Protein AF-A0A0X8JS71-F1 (afdb_monomer_lite)

Foldseek 3Di:
DDPCVVQAAEDELVPLAPDFFQLVRCVVLVADPCLLVQLQVLCVVVPDGGDGPDTLVPDQSLSSLSSSLSSCLRRPDAQRAYEYECSCVSDDPVSVVSSVVSCCVSRVNYHYWYQDPVGIDD

Sequence (122 aa):
MEAFGETHCVIDQSNLFVSATLEDELLLLNAPEGALTRLQEICVRFGFQPEPKRPFSSYSGGEQAILCCTLLMLLVPDGVPVLLVHVLETLSERNRALLRQAFDEFLPASPLLVLRTEGPHA

pLDDT: mean 86.67, std 11.01, range [46.69, 95.81]

Radius of gyration: 13.7 Å; chains: 1; bounding box: 26×38×29 Å

Organism: NCBI:txid888061

Secondary structure (DSSP, 8-state):
---HHHHSEEEEGGGS-SSSBHHHHHHHTTPPTTHHHHHHHHHHTTT----TTSBGGGS-HHHHHHHHHHHHHHHSPTT--EEEESGGGGS-HHHHHHHHHHHHHH-TTS-EEEEETTEEE-

Structure (mmCIF, N/CA/C/O backbone):
data_AF-A0A0X8JS71-F1
#
_entry.id   AF-A0A0X8JS71-F1
#
loop_
_atom_site.group_PDB
_atom_site.id
_atom_site.type_symbol
_atom_site.label_atom_id
_atom_site.label_alt_id
_atom_site.label_comp_id
_atom_site.label_asym_id
_atom_site.label_entity_id
_atom_site.label_seq_id
_atom_site.pdbx_PDB_ins_code
_atom_site.Cartn_x
_atom_site.Cartn_y
_atom_site.Cartn_z
_atom_site.occupancy
_atom_site.B_iso_or_equiv
_atom_site.auth_seq_id
_atom_site.auth_comp_id
_atom_site.auth_asym_id
_atom_site.auth_atom_id
_atom_site.pdbx_PDB_model_num
ATOM 1 N N . MET A 1 1 ? 12.771 -24.472 -10.133 1.00 46.69 1 MET A N 1
ATOM 2 C CA . MET A 1 1 ? 12.846 -23.046 -9.768 1.00 46.69 1 MET A CA 1
ATOM 3 C C . MET A 1 1 ? 11.592 -22.431 -10.353 1.00 46.69 1 MET A C 1
ATOM 5 O O . MET A 1 1 ? 11.528 -22.289 -11.565 1.00 46.69 1 MET A O 1
ATOM 9 N N . GLU A 1 2 ? 10.539 -22.280 -9.553 1.00 49.38 2 GLU A N 1
ATOM 10 C CA . GLU A 1 2 ? 9.284 -21.700 -10.043 1.00 49.38 2 GLU A CA 1
ATOM 11 C C 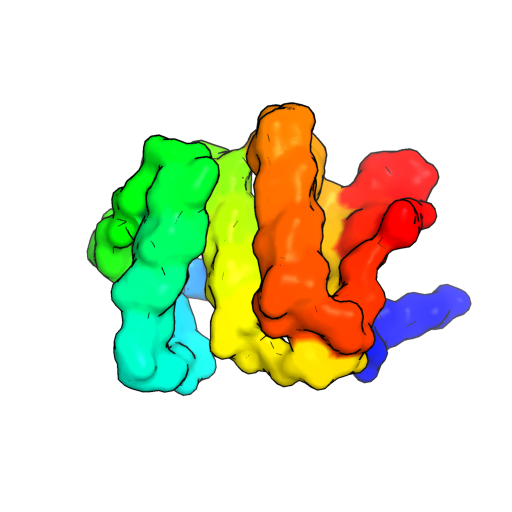. GLU A 1 2 ? 9.528 -20.230 -10.392 1.00 49.38 2 GLU A C 1
ATOM 13 O O . GLU A 1 2 ? 10.122 -19.487 -9.607 1.00 49.38 2 GLU A O 1
ATOM 18 N N . ALA A 1 3 ? 9.137 -19.825 -11.599 1.00 59.06 3 ALA A N 1
ATOM 19 C CA . ALA A 1 3 ? 9.230 -18.443 -12.039 1.00 59.06 3 ALA A CA 1
ATOM 20 C C . ALA A 1 3 ? 8.086 -17.645 -11.393 1.00 59.06 3 ALA A C 1
ATOM 22 O O . ALA A 1 3 ? 7.053 -17.396 -12.009 1.00 59.06 3 ALA A O 1
ATOM 23 N N . PHE A 1 4 ? 8.252 -17.265 -10.122 1.00 58.69 4 PHE A N 1
ATOM 24 C CA . PHE A 1 4 ? 7.244 -16.492 -9.383 1.00 58.69 4 PHE A CA 1
ATOM 25 C C . PHE A 1 4 ? 6.867 -15.184 -10.099 1.00 58.69 4 PHE A C 1
ATOM 27 O O . PHE A 1 4 ? 5.719 -14.768 -10.025 1.00 58.69 4 PHE A O 1
ATOM 34 N N . GLY A 1 5 ? 7.779 -14.590 -10.878 1.00 58.53 5 GLY A N 1
ATOM 35 C CA . GLY A 1 5 ? 7.501 -13.390 -11.676 1.00 58.53 5 GLY A CA 1
ATOM 36 C C . GLY A 1 5 ? 6.510 -13.577 -12.835 1.00 58.53 5 GLY A C 1
ATOM 37 O O . GLY A 1 5 ? 6.015 -12.584 -13.352 1.00 58.53 5 GLY A O 1
ATOM 38 N N . GLU A 1 6 ? 6.200 -14.812 -13.247 1.00 61.41 6 GLU A N 1
ATOM 39 C CA . GLU A 1 6 ? 5.224 -15.082 -14.320 1.00 61.41 6 GLU A CA 1
ATOM 40 C C . GLU A 1 6 ? 3.801 -15.305 -13.791 1.00 61.41 6 GLU A C 1
ATOM 42 O O . GLU A 1 6 ? 2.835 -15.248 -14.548 1.00 61.41 6 GLU A O 1
ATOM 47 N N . THR A 1 7 ? 3.663 -15.582 -12.493 1.00 72.75 7 THR A N 1
ATOM 48 C CA . THR A 1 7 ? 2.408 -16.065 -11.889 1.00 72.75 7 THR A CA 1
ATOM 49 C C . THR A 1 7 ? 1.975 -15.282 -10.655 1.00 72.75 7 THR A C 1
ATOM 51 O O . THR A 1 7 ? 0.826 -15.411 -10.243 1.00 72.75 7 THR A O 1
ATOM 54 N N . HIS A 1 8 ? 2.868 -14.480 -10.068 1.00 77.06 8 HIS A N 1
ATOM 55 C CA . HIS A 1 8 ? 2.613 -13.730 -8.844 1.00 77.06 8 HIS A CA 1
ATOM 56 C C . HIS A 1 8 ? 2.861 -12.241 -9.058 1.00 77.06 8 HIS A C 1
ATOM 58 O O . HIS A 1 8 ? 3.798 -11.835 -9.748 1.00 77.06 8 HIS A O 1
ATOM 64 N N . CYS A 1 9 ? 2.069 -11.419 -8.381 1.00 83.12 9 CYS A N 1
ATOM 65 C CA . CYS A 1 9 ? 2.433 -10.037 -8.146 1.00 83.12 9 CYS A CA 1
ATOM 66 C C . CYS A 1 9 ? 3.462 -9.989 -7.008 1.00 83.12 9 CYS A C 1
ATOM 68 O O . CYS A 1 9 ? 3.146 -10.316 -5.863 1.00 83.12 9 CYS A O 1
ATOM 70 N N . VAL A 1 10 ? 4.708 -9.642 -7.333 1.00 83.06 10 VAL A N 1
ATOM 71 C CA . VAL A 1 10 ? 5.824 -9.635 -6.379 1.00 83.06 10 VAL A CA 1
ATOM 72 C C . VAL A 1 10 ? 6.069 -8.215 -5.877 1.00 83.06 10 VAL A C 1
ATOM 74 O O . VAL A 1 10 ? 6.315 -7.318 -6.680 1.00 83.06 10 VAL A O 1
ATOM 77 N N . ILE A 1 11 ? 6.056 -8.024 -4.556 1.00 81.56 11 ILE A N 1
ATOM 78 C CA . ILE A 1 11 ? 6.455 -6.770 -3.905 1.00 81.56 11 ILE A CA 1
ATOM 79 C C . ILE A 1 11 ? 7.768 -6.993 -3.165 1.00 81.56 11 ILE A C 1
ATOM 81 O O . ILE A 1 11 ? 7.815 -7.786 -2.226 1.00 81.56 11 ILE A O 1
ATOM 85 N N . ASP A 1 12 ? 8.808 -6.256 -3.542 1.00 80.81 12 ASP A N 1
ATOM 86 C CA . ASP A 1 12 ? 10.095 -6.242 -2.847 1.00 80.81 12 ASP A CA 1
ATOM 87 C C . ASP A 1 12 ? 10.253 -4.935 -2.067 1.00 80.81 12 ASP A C 1
ATOM 89 O O . ASP A 1 12 ? 10.067 -3.845 -2.613 1.00 80.81 12 ASP A O 1
ATOM 93 N N . GLN A 1 13 ? 10.631 -5.039 -0.791 1.00 78.81 13 GLN A N 1
ATOM 94 C CA . GLN A 1 13 ? 10.908 -3.891 0.076 1.00 78.81 13 GLN A CA 1
ATOM 95 C C . GLN A 1 13 ? 11.913 -2.893 -0.535 1.00 78.81 13 GLN A C 1
ATOM 97 O O . GLN A 1 13 ? 11.867 -1.701 -0.232 1.00 78.81 13 GLN A O 1
ATOM 102 N N . SER A 1 14 ? 12.824 -3.360 -1.385 1.00 73.50 14 SER A N 1
ATOM 103 C CA . SER A 1 14 ? 13.871 -2.543 -2.002 1.00 73.50 14 SER A CA 1
ATOM 104 C C . SER A 1 14 ? 13.354 -1.648 -3.132 1.00 73.50 14 SER A C 1
ATOM 106 O O . SER A 1 14 ? 14.023 -0.680 -3.477 1.00 73.50 14 SER A O 1
ATOM 108 N N . ASN A 1 15 ? 12.183 -1.952 -3.706 1.00 73.06 15 ASN A N 1
ATOM 109 C CA . ASN A 1 15 ? 11.619 -1.259 -4.869 1.00 73.06 15 ASN A CA 1
ATOM 110 C C . ASN A 1 15 ? 10.099 -1.069 -4.718 1.00 73.06 15 ASN A C 1
ATOM 112 O O . ASN A 1 15 ? 9.317 -1.576 -5.519 1.00 73.06 15 ASN A O 1
ATOM 116 N N . LEU A 1 16 ? 9.676 -0.356 -3.671 1.00 79.75 16 LEU A N 1
ATOM 117 C CA . LEU A 1 16 ? 8.251 -0.181 -3.360 1.00 79.75 16 LEU A CA 1
ATOM 118 C C . LEU A 1 16 ? 7.517 0.795 -4.294 1.00 79.75 16 LEU A C 1
ATOM 120 O O . LEU A 1 16 ? 6.310 0.643 -4.473 1.00 79.75 16 LEU A O 1
ATOM 124 N N . PHE A 1 17 ? 8.220 1.782 -4.859 1.00 86.56 17 PHE A N 1
ATOM 125 C CA . PHE A 1 17 ? 7.642 2.835 -5.702 1.00 86.56 17 PHE A CA 1
ATOM 126 C C . PHE A 1 17 ? 8.588 3.213 -6.837 1.00 86.56 17 PHE A C 1
ATOM 128 O O . PHE A 1 17 ? 9.810 3.183 -6.667 1.00 86.56 17 PHE A O 1
ATOM 135 N N . VAL A 1 18 ? 8.021 3.622 -7.972 1.00 86.50 18 VAL A N 1
ATOM 136 C CA . VAL A 1 18 ? 8.790 4.186 -9.095 1.00 86.50 18 VAL A CA 1
ATOM 137 C C . VAL A 1 18 ? 8.902 5.708 -8.969 1.00 86.50 18 VAL A C 1
ATOM 139 O O . VAL A 1 18 ? 9.934 6.292 -9.308 1.00 86.50 18 VAL A O 1
ATOM 142 N N . SER A 1 19 ? 7.848 6.353 -8.472 1.00 91.00 19 SER A N 1
ATOM 143 C CA . SER A 1 19 ? 7.719 7.809 -8.384 1.00 91.00 19 SER A CA 1
ATOM 144 C C . SER A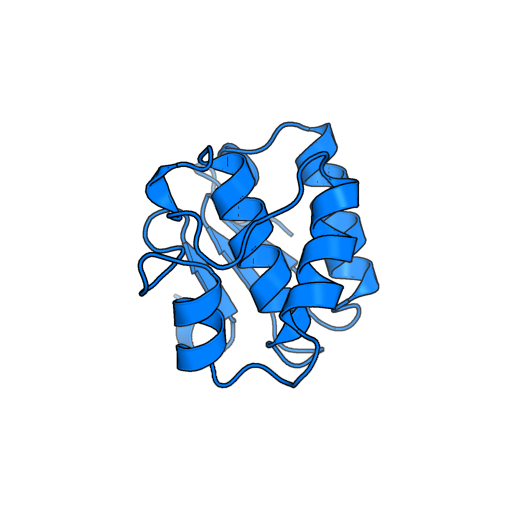 1 19 ? 8.136 8.358 -7.018 1.00 91.00 19 SER A C 1
ATOM 146 O O . SER A 1 19 ? 8.431 7.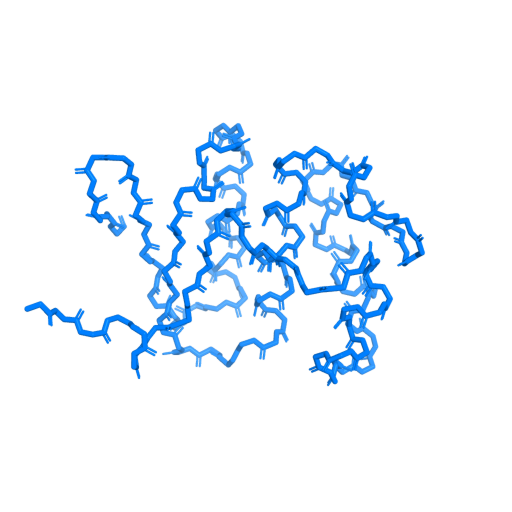624 -6.077 1.00 91.00 19 SER A O 1
ATOM 148 N N . ALA A 1 20 ? 8.163 9.689 -6.895 1.00 91.12 20 ALA A N 1
ATOM 149 C CA . ALA A 1 20 ? 8.558 10.369 -5.662 1.00 91.12 20 ALA A CA 1
ATOM 150 C C . ALA A 1 20 ? 7.397 10.584 -4.675 1.00 91.12 20 ALA A C 1
ATOM 152 O O . ALA A 1 20 ? 7.642 10.703 -3.471 1.00 91.12 20 ALA A O 1
ATOM 153 N N . THR A 1 21 ? 6.158 10.665 -5.168 1.00 94.88 21 THR A N 1
ATOM 154 C CA . THR A 1 21 ? 4.961 10.974 -4.372 1.00 94.88 21 THR A CA 1
ATOM 155 C C . THR A 1 21 ? 3.803 10.036 -4.699 1.00 94.88 21 THR A C 1
ATOM 157 O O . THR A 1 21 ? 3.787 9.389 -5.747 1.00 94.88 21 THR A O 1
ATOM 160 N N . LEU A 1 22 ? 2.816 9.983 -3.801 1.00 93.69 22 LEU A N 1
ATOM 161 C CA . LEU A 1 22 ? 1.624 9.157 -3.981 1.00 93.69 22 LEU A CA 1
ATOM 162 C C . LEU A 1 22 ? 0.754 9.628 -5.153 1.00 93.69 22 LEU A C 1
ATOM 164 O O . LEU A 1 22 ? 0.188 8.798 -5.856 1.00 93.69 22 LEU A O 1
ATOM 168 N N . GLU A 1 23 ? 0.654 10.940 -5.366 1.00 94.31 23 GLU A N 1
ATOM 169 C CA . GLU A 1 23 ? -0.062 11.528 -6.504 1.00 94.31 23 GLU A CA 1
ATOM 170 C C . GLU A 1 23 ? 0.540 11.069 -7.838 1.00 94.31 23 GLU A C 1
ATOM 172 O O . GLU A 1 23 ? -0.190 10.589 -8.706 1.00 94.31 23 GLU A O 1
ATOM 177 N N . ASP A 1 24 ? 1.868 11.144 -7.965 1.00 94.19 24 ASP A N 1
ATOM 178 C CA . ASP A 1 24 ? 2.577 10.728 -9.178 1.00 94.19 24 ASP A CA 1
ATOM 179 C C . ASP A 1 24 ? 2.451 9.219 -9.413 1.00 94.19 24 ASP A C 1
ATOM 181 O O . ASP A 1 24 ? 2.221 8.783 -10.539 1.00 94.19 24 ASP A O 1
ATOM 185 N N . GLU A 1 25 ? 2.555 8.418 -8.348 1.00 94.69 25 GLU A N 1
ATOM 186 C CA . GLU A 1 25 ? 2.457 6.960 -8.448 1.00 94.69 25 GLU A CA 1
ATOM 187 C C . GLU A 1 25 ? 1.056 6.514 -8.882 1.00 94.69 25 GLU A C 1
ATOM 189 O O . GLU A 1 25 ? 0.913 5.679 -9.772 1.00 94.69 25 GLU A O 1
ATOM 194 N N . LEU A 1 26 ? 0.005 7.104 -8.303 1.00 93.69 26 LEU A N 1
ATOM 195 C CA . LEU A 1 26 ? -1.377 6.828 -8.701 1.00 93.69 26 LEU A CA 1
ATOM 196 C C . LEU A 1 26 ? -1.628 7.202 -10.168 1.00 93.69 26 LEU A C 1
ATOM 198 O O . LEU A 1 26 ? -2.314 6.465 -10.878 1.00 93.69 26 LEU A O 1
ATOM 202 N N . LEU A 1 27 ? -1.057 8.319 -10.630 1.00 93.25 27 LEU A N 1
ATOM 203 C CA . LEU A 1 27 ? -1.142 8.736 -12.027 1.00 93.25 27 LEU A CA 1
ATOM 204 C C . LEU A 1 27 ? -0.406 7.756 -12.951 1.00 93.25 27 LEU A C 1
ATOM 206 O O . LEU A 1 27 ? -0.958 7.351 -13.973 1.00 93.25 27 LEU A O 1
ATOM 210 N N . LEU A 1 28 ? 0.813 7.351 -12.583 1.00 92.69 28 LEU A N 1
ATOM 211 C CA . LEU A 1 28 ? 1.630 6.402 -13.342 1.00 92.69 28 LEU A CA 1
ATOM 212 C C . LEU A 1 28 ? 0.933 5.045 -13.495 1.00 92.69 28 LEU A C 1
ATOM 214 O O . LEU A 1 28 ? 0.960 4.450 -14.571 1.00 92.69 28 LEU A O 1
ATOM 218 N N . LEU A 1 29 ? 0.287 4.576 -12.427 1.00 90.62 29 LEU A N 1
ATOM 219 C CA . LEU A 1 29 ? -0.441 3.309 -12.397 1.00 90.62 29 LEU A CA 1
ATOM 220 C C . LEU A 1 29 ? -1.836 3.394 -13.035 1.00 90.62 29 LEU A C 1
ATOM 222 O O . LEU A 1 29 ? -2.552 2.393 -13.055 1.00 90.62 29 LEU A O 1
ATOM 226 N N . ASN A 1 30 ? -2.225 4.562 -13.562 1.00 91.12 30 ASN A N 1
ATOM 227 C CA . ASN A 1 30 ? -3.554 4.821 -14.115 1.00 91.12 30 ASN A CA 1
ATOM 228 C C . ASN A 1 30 ? -4.671 4.396 -13.139 1.00 91.12 30 ASN A C 1
ATOM 230 O O . ASN A 1 30 ? -5.626 3.708 -13.511 1.00 91.12 30 ASN A O 1
ATOM 234 N N . ALA A 1 31 ? -4.502 4.761 -11.865 1.00 92.50 31 ALA A N 1
ATOM 235 C CA . ALA A 1 31 ? -5.414 4.382 -10.799 1.00 92.50 31 ALA A CA 1
ATOM 236 C C . ALA A 1 31 ? -6.827 4.953 -11.034 1.00 92.50 31 ALA A C 1
ATOM 238 O O . ALA A 1 31 ? -6.971 6.061 -11.563 1.00 92.50 31 ALA A O 1
ATOM 239 N N . PRO A 1 32 ? -7.885 4.230 -10.626 1.00 91.06 32 PRO A N 1
ATOM 240 C CA . PRO A 1 32 ? -9.254 4.693 -10.805 1.00 91.06 32 PRO A CA 1
ATOM 241 C C . PRO A 1 32 ? -9.541 5.958 -9.987 1.00 91.06 32 PRO A C 1
ATOM 243 O O . PRO A 1 32 ? -8.920 6.226 -8.954 1.00 91.06 32 PRO A O 1
ATOM 246 N N . GLU A 1 33 ? -10.541 6.724 -10.423 1.00 91.50 33 GLU A N 1
ATOM 247 C CA . GLU A 1 33 ? -11.019 7.887 -9.677 1.00 91.50 33 GLU A CA 1
ATOM 248 C C . GLU A 1 33 ? -11.442 7.479 -8.252 1.00 91.50 33 GLU A C 1
ATOM 250 O O . GLU A 1 33 ? -12.085 6.451 -8.040 1.00 91.50 33 GLU A O 1
ATOM 255 N N . GLY A 1 34 ? -11.035 8.265 -7.251 1.00 91.81 34 GLY A N 1
ATOM 256 C CA . GLY A 1 34 ? -11.280 7.962 -5.836 1.00 91.81 34 GLY A CA 1
ATOM 257 C C . GLY A 1 34 ? -10.288 6.984 -5.188 1.00 91.81 34 GLY A C 1
ATOM 258 O O . GLY A 1 34 ? -10.371 6.772 -3.976 1.00 91.81 34 GLY A O 1
ATOM 259 N N . ALA A 1 35 ? -9.312 6.440 -5.930 1.00 93.00 35 ALA A N 1
ATOM 260 C CA . ALA A 1 35 ? -8.286 5.550 -5.371 1.00 93.00 35 ALA A CA 1
ATOM 261 C C . ALA A 1 35 ? -7.517 6.190 -4.205 1.00 93.00 35 ALA A C 1
ATOM 263 O O . ALA A 1 35 ? -7.302 5.535 -3.189 1.00 93.00 35 ALA A O 1
ATOM 264 N N . LEU A 1 36 ? -7.167 7.480 -4.308 1.00 94.12 36 LEU A N 1
ATOM 265 C CA . LEU A 1 36 ? -6.494 8.211 -3.230 1.00 94.12 36 LEU A CA 1
ATOM 266 C C . LEU A 1 36 ? -7.323 8.220 -1.939 1.00 94.12 36 LEU A C 1
ATOM 268 O O . LEU A 1 36 ? -6.796 7.919 -0.872 1.00 94.12 36 LEU A O 1
ATOM 272 N N . THR A 1 37 ? -8.614 8.543 -2.034 1.00 94.56 37 THR A N 1
ATOM 273 C CA . THR A 1 37 ? -9.514 8.594 -0.874 1.00 94.56 37 THR A CA 1
ATOM 274 C C . THR A 1 37 ? -9.626 7.224 -0.220 1.00 94.56 37 THR A C 1
ATOM 276 O O . THR A 1 37 ? -9.444 7.103 0.988 1.00 94.56 37 THR A O 1
ATOM 279 N N . ARG A 1 38 ? -9.828 6.172 -1.020 1.00 93.62 38 ARG A N 1
ATOM 280 C CA . ARG A 1 38 ? -9.942 4.803 -0.508 1.00 93.62 38 ARG A CA 1
ATOM 281 C C . ARG A 1 38 ? -8.640 4.309 0.122 1.00 93.62 38 ARG A C 1
ATOM 283 O O . ARG A 1 38 ? -8.655 3.661 1.165 1.00 93.62 38 ARG A O 1
ATOM 290 N N . LEU A 1 39 ? -7.503 4.658 -0.474 1.00 95.19 39 LEU A N 1
ATOM 291 C CA . LEU A 1 39 ? -6.186 4.376 0.085 1.00 95.19 39 LEU A CA 1
ATOM 292 C C . LEU A 1 39 ? -6.005 5.074 1.436 1.00 95.19 39 LEU A C 1
ATOM 294 O O . LEU A 1 39 ? -5.581 4.439 2.399 1.00 95.19 39 LEU A O 1
ATOM 298 N N . GLN A 1 40 ? -6.371 6.353 1.537 1.00 95.31 40 GLN A N 1
ATOM 299 C CA . GLN A 1 40 ? -6.315 7.098 2.794 1.00 95.31 40 GLN A CA 1
ATOM 300 C C . GLN A 1 40 ? -7.201 6.464 3.876 1.00 95.31 40 GLN A C 1
ATOM 302 O O . GLN A 1 40 ? -6.742 6.307 5.006 1.00 95.31 40 GLN A O 1
ATOM 307 N N . GLU A 1 41 ? -8.424 6.046 3.539 1.00 94.50 41 GLU A N 1
ATOM 308 C CA . GLU A 1 41 ? -9.335 5.344 4.457 1.00 94.50 41 GLU A CA 1
ATOM 309 C C . GLU A 1 41 ? -8.719 4.050 5.009 1.00 94.50 41 GLU A C 1
ATOM 311 O O . GLU A 1 41 ? -8.808 3.774 6.209 1.00 94.50 41 GLU A O 1
ATOM 316 N N . ILE A 1 42 ? -8.041 3.274 4.157 1.00 94.62 42 ILE A N 1
ATOM 317 C CA . ILE A 1 42 ? -7.349 2.052 4.577 1.00 94.62 42 ILE A CA 1
ATOM 318 C C . ILE A 1 42 ? -6.148 2.395 5.467 1.00 94.62 42 ILE A C 1
ATOM 320 O O . ILE A 1 42 ? -6.013 1.823 6.550 1.00 94.62 42 ILE A O 1
ATOM 324 N N . CYS A 1 43 ? -5.298 3.345 5.064 1.00 95.50 43 CYS A N 1
ATOM 325 C CA . CYS A 1 43 ? -4.091 3.711 5.811 1.00 95.50 43 CYS A CA 1
ATOM 326 C C . CYS A 1 43 ? -4.390 4.247 7.221 1.00 95.50 43 CYS A C 1
ATOM 328 O O . CYS A 1 43 ? -3.626 3.972 8.150 1.00 95.50 43 CYS A O 1
ATOM 330 N N . VAL A 1 44 ? -5.538 4.902 7.432 1.00 95.81 44 VAL A N 1
ATOM 331 C CA . VAL A 1 44 ? -5.967 5.361 8.767 1.00 95.81 44 VAL A CA 1
ATOM 332 C C . VAL A 1 44 ? -6.079 4.201 9.767 1.00 95.81 44 VAL A C 1
ATOM 334 O O . VAL A 1 44 ? -5.749 4.380 10.942 1.00 95.81 44 VAL A O 1
ATOM 337 N N . ARG A 1 45 ? -6.430 2.980 9.326 1.00 94.56 45 ARG A N 1
ATOM 338 C CA . ARG A 1 45 ? -6.457 1.771 10.186 1.00 94.56 45 ARG A CA 1
ATOM 339 C C . ARG A 1 45 ? -5.081 1.441 10.777 1.00 94.56 45 ARG A C 1
ATOM 341 O O . ARG A 1 45 ? -4.990 0.861 11.861 1.00 94.56 45 ARG A O 1
ATOM 348 N N . PHE A 1 46 ? -4.018 1.842 10.084 1.00 94.88 46 PHE A N 1
ATOM 349 C CA . PHE A 1 46 ? -2.624 1.661 10.485 1.00 94.88 46 PHE A CA 1
ATOM 350 C C . PHE A 1 46 ? -2.062 2.857 11.266 1.00 94.88 46 PHE A C 1
ATOM 352 O O . PHE A 1 46 ? -0.913 2.815 11.704 1.00 94.88 46 PHE A O 1
ATOM 359 N N . GLY A 1 47 ? -2.875 3.893 11.497 1.00 94.81 47 GLY A N 1
ATOM 360 C CA . GLY A 1 47 ? -2.532 5.028 12.350 1.00 94.81 47 GLY A CA 1
ATOM 361 C C . GLY A 1 47 ? -1.849 6.194 11.639 1.00 94.81 47 GLY A C 1
ATOM 362 O O . GLY A 1 47 ? -1.289 7.047 12.322 1.00 94.81 47 GLY A O 1
ATOM 363 N N . PHE A 1 48 ? -1.895 6.259 10.306 1.00 94.94 48 PHE A N 1
ATOM 364 C CA . PHE A 1 48 ? -1.389 7.406 9.549 1.00 94.94 48 PHE A CA 1
ATOM 365 C C . PHE A 1 48 ? -2.312 7.754 8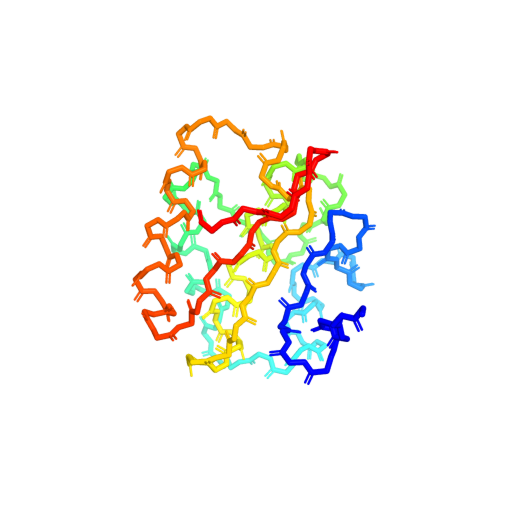.380 1.00 94.94 48 PHE A C 1
ATOM 367 O O . PHE A 1 48 ? -3.068 6.919 7.891 1.00 94.94 48 PHE A O 1
ATOM 374 N N . GLN A 1 49 ? -2.244 9.003 7.925 1.00 95.06 49 GLN A N 1
ATOM 375 C CA . GLN A 1 49 ? -2.999 9.480 6.774 1.00 95.06 49 GLN A CA 1
ATOM 376 C C . GLN A 1 49 ? -2.011 9.979 5.719 1.00 95.06 49 GLN A C 1
ATOM 378 O O . GLN A 1 49 ? -1.302 10.955 5.973 1.00 95.06 49 GLN A O 1
ATOM 383 N N . PRO A 1 50 ? -1.909 9.312 4.560 1.00 94.19 50 PRO A N 1
ATOM 384 C CA . PRO A 1 50 ? -0.981 9.735 3.533 1.00 94.19 50 PRO A CA 1
ATOM 385 C C . PRO A 1 50 ? -1.472 10.990 2.828 1.00 94.19 50 PRO A C 1
ATOM 387 O O . PRO A 1 50 ? -2.662 11.167 2.567 1.00 94.19 50 PRO A O 1
ATOM 390 N N . GLU A 1 51 ? -0.526 11.851 2.488 1.00 94.56 51 GLU A N 1
ATOM 391 C CA . GLU A 1 51 ? -0.771 13.082 1.750 1.00 94.56 51 GLU A CA 1
ATOM 392 C C . GLU A 1 51 ? -0.296 12.913 0.300 1.00 94.56 51 GLU A C 1
ATOM 394 O O . GLU A 1 51 ? 0.794 12.374 0.085 1.00 94.56 51 GLU A O 1
ATOM 399 N N . PRO A 1 52 ? -1.061 13.394 -0.697 1.00 92.75 52 PRO A N 1
ATOM 400 C CA . PRO A 1 52 ? -0.793 13.131 -2.114 1.00 92.75 52 PRO A CA 1
ATOM 401 C C . PRO A 1 52 ? 0.605 13.578 -2.552 1.00 92.75 52 PRO A C 1
ATOM 403 O O . PRO A 1 52 ? 1.315 12.837 -3.222 1.00 92.75 52 PRO A O 1
ATOM 406 N N . LYS A 1 53 ? 1.026 14.767 -2.112 1.00 95.75 53 LYS A N 1
ATOM 407 C CA . LYS A 1 53 ? 2.290 15.404 -2.516 1.00 95.75 53 LYS A CA 1
ATOM 408 C C . LYS A 1 53 ? 3.440 15.160 -1.544 1.00 95.75 53 LYS A C 1
ATOM 410 O O . LYS A 1 53 ? 4.534 15.687 -1.739 1.00 95.75 53 LYS A O 1
ATOM 415 N N . ARG A 1 54 ? 3.203 14.407 -0.465 1.00 95.12 54 ARG A N 1
ATOM 416 C CA . ARG A 1 54 ? 4.248 14.112 0.514 1.00 95.12 54 ARG A CA 1
ATOM 417 C C . ARG A 1 54 ? 5.230 13.105 -0.100 1.00 95.12 54 ARG A C 1
ATOM 419 O O . ARG A 1 54 ? 4.786 12.053 -0.561 1.00 95.12 54 ARG A O 1
ATOM 426 N N . PRO A 1 55 ? 6.547 13.384 -0.091 1.00 94.62 55 PRO A N 1
ATOM 427 C CA . PRO A 1 55 ? 7.535 12.469 -0.651 1.00 94.62 55 PRO A CA 1
ATOM 428 C C . PRO A 1 55 ? 7.537 11.114 0.062 1.00 94.62 55 PRO A C 1
ATOM 430 O O . PRO A 1 55 ? 7.538 11.082 1.298 1.00 94.62 55 PRO A O 1
ATOM 433 N N . PHE A 1 56 ? 7.623 10.008 -0.683 1.00 93.25 56 PHE A N 1
ATOM 434 C CA . PHE A 1 56 ? 7.689 8.657 -0.105 1.00 93.25 56 PHE A CA 1
ATOM 435 C C . PHE A 1 56 ? 8.866 8.484 0.860 1.00 93.25 56 PHE A C 1
ATOM 437 O O . PHE A 1 56 ? 8.723 7.872 1.915 1.00 93.25 56 PHE A O 1
ATOM 444 N N . SER A 1 57 ? 9.999 9.124 0.562 1.00 91.25 57 SER A N 1
ATOM 445 C CA . SER A 1 57 ? 11.198 9.128 1.409 1.00 91.25 57 SER A CA 1
ATOM 446 C C . SER A 1 57 ? 10.994 9.747 2.798 1.00 91.25 57 SER A C 1
ATOM 448 O O . SER A 1 57 ? 11.821 9.539 3.682 1.00 91.25 57 SER A O 1
ATOM 450 N N . SER A 1 58 ? 9.909 10.501 3.009 1.00 93.75 58 SER A N 1
ATOM 451 C CA . SER A 1 58 ? 9.558 11.085 4.310 1.00 93.75 58 SER A CA 1
ATOM 452 C C . SER A 1 58 ? 8.683 10.179 5.184 1.00 93.75 58 SER A C 1
ATOM 454 O O . SER A 1 58 ? 8.382 10.537 6.324 1.00 93.75 58 SER A O 1
ATOM 456 N N . TYR A 1 59 ? 8.232 9.041 4.655 1.00 93.31 59 TYR A N 1
ATOM 457 C CA . TYR A 1 59 ? 7.543 8.004 5.416 1.00 93.31 59 TYR A CA 1
ATOM 458 C C . TYR A 1 59 ? 8.563 6.990 5.943 1.00 93.31 59 TYR A C 1
ATOM 460 O O . TYR A 1 59 ? 9.583 6.721 5.305 1.00 93.31 59 TYR A O 1
ATOM 468 N N . SER A 1 60 ? 8.282 6.396 7.098 1.00 91.50 60 SER A N 1
ATOM 469 C CA . SER A 1 60 ? 9.046 5.261 7.617 1.00 91.50 60 SER A CA 1
ATOM 470 C C . SER A 1 60 ? 8.964 4.055 6.674 1.00 91.50 60 SER A C 1
ATOM 472 O O . SER A 1 60 ? 8.011 3.917 5.908 1.00 91.50 60 SER A O 1
ATOM 474 N N . GLY A 1 61 ? 9.927 3.132 6.759 1.00 90.06 61 GLY A N 1
ATOM 475 C CA . GLY A 1 61 ? 9.910 1.914 5.934 1.00 90.06 61 GLY A CA 1
ATOM 476 C C . GLY A 1 61 ? 8.620 1.097 6.092 1.00 90.06 61 GLY A C 1
ATOM 477 O O . GLY A 1 61 ? 8.099 0.577 5.111 1.00 90.06 61 GLY A O 1
ATOM 478 N N . GLY A 1 62 ? 8.050 1.059 7.302 1.00 91.94 62 GLY A N 1
ATOM 479 C CA . GLY A 1 62 ? 6.771 0.395 7.549 1.00 91.94 62 GLY A CA 1
ATOM 480 C C . GLY A 1 62 ? 5.570 1.119 6.930 1.00 91.94 62 GLY A C 1
ATOM 481 O O . GLY A 1 62 ? 4.694 0.472 6.364 1.00 91.94 62 GLY A O 1
ATOM 482 N N . GLU A 1 63 ? 5.526 2.452 6.983 1.00 94.25 63 GLU A N 1
ATOM 483 C CA . GLU A 1 63 ? 4.487 3.237 6.295 1.00 94.25 63 GLU A CA 1
ATOM 484 C C . GLU A 1 63 ? 4.583 3.073 4.773 1.00 94.25 63 GLU A C 1
ATOM 486 O O . GLU A 1 63 ? 3.561 2.891 4.117 1.00 94.25 63 GLU A O 1
ATOM 491 N N . GLN A 1 64 ? 5.799 3.063 4.217 1.00 93.56 64 GLN A N 1
ATOM 492 C CA . GLN A 1 64 ? 6.034 2.792 2.796 1.00 93.56 64 GLN A CA 1
ATOM 493 C C . GLN A 1 64 ? 5.544 1.391 2.401 1.00 93.56 64 GLN A C 1
ATOM 495 O O . GLN A 1 64 ? 4.834 1.242 1.409 1.00 93.56 64 GLN A O 1
ATOM 500 N N . ALA A 1 65 ? 5.854 0.370 3.205 1.00 92.62 65 ALA A N 1
ATOM 501 C CA . ALA A 1 65 ? 5.372 -0.993 2.996 1.00 92.62 65 ALA A CA 1
ATOM 502 C C . ALA A 1 65 ? 3.835 -1.074 3.002 1.00 92.62 65 ALA A C 1
ATOM 504 O O . ALA A 1 65 ? 3.244 -1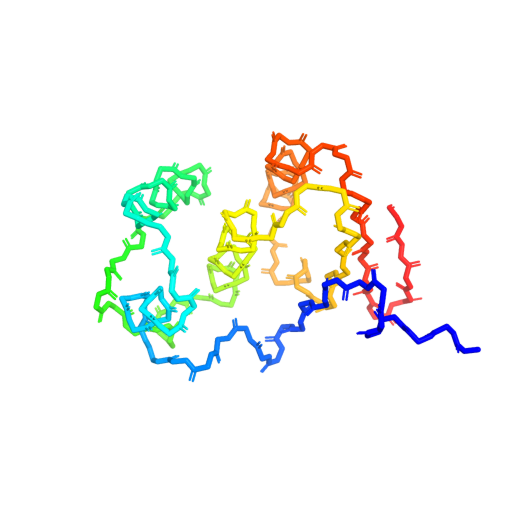.701 2.122 1.00 92.62 65 ALA A O 1
ATOM 505 N N . ILE A 1 66 ? 3.179 -0.407 3.958 1.00 94.94 66 ILE A N 1
ATOM 506 C CA . ILE A 1 66 ? 1.712 -0.358 4.048 1.00 94.94 66 ILE A CA 1
ATOM 507 C C . ILE A 1 66 ? 1.114 0.371 2.843 1.00 94.94 66 ILE A C 1
ATOM 509 O O . ILE A 1 66 ? 0.135 -0.110 2.273 1.00 94.94 66 ILE A O 1
ATOM 513 N N . LEU A 1 67 ? 1.700 1.497 2.431 1.00 94.56 67 LEU A N 1
ATOM 514 C CA . LEU A 1 67 ? 1.266 2.250 1.254 1.00 94.56 67 LEU A CA 1
ATOM 515 C C . LEU A 1 67 ? 1.323 1.402 -0.015 1.00 94.56 67 LEU A C 1
ATOM 517 O O . LEU A 1 67 ? 0.331 1.316 -0.735 1.00 94.56 67 LEU A O 1
ATOM 521 N N . CYS A 1 68 ? 2.451 0.734 -0.250 1.00 93.00 68 CYS A N 1
ATOM 522 C CA . CYS A 1 68 ? 2.640 -0.135 -1.406 1.00 93.00 68 CYS A CA 1
ATOM 523 C C . CYS A 1 68 ? 1.631 -1.296 -1.408 1.00 93.00 68 CYS A C 1
ATOM 525 O O . CYS A 1 68 ? 0.947 -1.528 -2.403 1.00 93.00 68 CYS A O 1
ATOM 527 N N . CYS A 1 69 ? 1.444 -1.970 -0.267 1.00 92.88 69 CYS A N 1
ATOM 528 C CA . CYS A 1 69 ? 0.456 -3.046 -0.163 1.00 92.88 69 CYS A CA 1
ATOM 529 C C . CYS A 1 69 ? -0.981 -2.543 -0.367 1.00 92.88 69 CYS A C 1
ATOM 531 O O . CYS A 1 69 ? -1.784 -3.230 -0.988 1.00 92.88 69 CYS A O 1
ATOM 533 N N . THR A 1 70 ? -1.307 -1.346 0.126 1.00 93.62 70 THR A N 1
ATOM 534 C CA . THR A 1 70 ? -2.643 -0.755 -0.043 1.00 93.62 70 THR A CA 1
ATOM 535 C C . THR A 1 70 ? -2.904 -0.395 -1.505 1.00 93.62 70 THR A C 1
ATOM 537 O O . THR A 1 70 ? -3.982 -0.681 -2.014 1.00 93.62 70 THR A O 1
ATOM 540 N N . LEU A 1 71 ? -1.919 0.179 -2.206 1.00 92.62 71 LEU A N 1
ATOM 541 C CA . LEU A 1 71 ? -2.006 0.406 -3.653 1.00 92.62 71 LEU A CA 1
ATOM 542 C C . LEU A 1 71 ? -2.251 -0.903 -4.397 1.00 92.62 71 LEU A C 1
ATOM 544 O O . LEU A 1 71 ? -3.140 -0.973 -5.239 1.00 92.62 71 LEU A O 1
ATOM 548 N N . LEU A 1 72 ? -1.510 -1.952 -4.044 1.00 90.19 72 LEU A N 1
ATOM 549 C CA . LEU A 1 72 ? -1.667 -3.258 -4.660 1.00 90.19 72 LEU A CA 1
ATOM 550 C C . LEU A 1 72 ? -3.079 -3.823 -4.462 1.00 90.19 72 LEU A C 1
ATOM 552 O O . LEU A 1 72 ? -3.699 -4.228 -5.437 1.00 90.19 72 LEU A O 1
ATOM 556 N N . MET A 1 73 ? -3.621 -3.784 -3.244 1.00 91.00 73 MET A N 1
ATOM 557 C CA . MET A 1 73 ? -4.996 -4.228 -2.963 1.00 91.00 73 MET A CA 1
ATOM 558 C C . MET A 1 73 ? -6.054 -3.482 -3.785 1.00 91.00 73 MET A C 1
ATOM 560 O O . MET A 1 73 ? -7.117 -4.028 -4.058 1.00 91.00 73 MET A O 1
ATOM 564 N N . LEU A 1 74 ? -5.788 -2.226 -4.151 1.00 90.38 74 LEU A N 1
ATOM 565 C CA . LEU A 1 74 ? -6.716 -1.407 -4.929 1.00 90.38 74 LEU A CA 1
ATOM 566 C C . LEU A 1 74 ? -6.591 -1.612 -6.441 1.00 90.38 74 LEU A C 1
ATOM 568 O O . LEU A 1 74 ? -7.540 -1.315 -7.165 1.00 90.38 74 LEU A O 1
ATOM 572 N N . LEU A 1 75 ? -5.427 -2.056 -6.919 1.00 89.19 75 LEU A N 1
ATOM 573 C CA . LEU A 1 75 ? -5.083 -2.052 -8.342 1.00 89.19 75 LEU A CA 1
ATOM 574 C C . LEU A 1 75 ? -4.919 -3.453 -8.934 1.00 89.19 75 LEU A C 1
ATOM 576 O O . LEU A 1 75 ? -5.120 -3.634 -10.135 1.00 89.19 75 LEU A O 1
ATOM 580 N N . VAL A 1 76 ? -4.555 -4.444 -8.120 1.00 86.69 76 VAL A N 1
ATOM 581 C CA . VAL A 1 76 ? -4.400 -5.827 -8.569 1.00 86.69 76 VAL A CA 1
ATOM 582 C C . VAL A 1 76 ? -5.761 -6.528 -8.566 1.00 86.69 76 VAL A C 1
ATOM 584 O O . VAL A 1 76 ? -6.492 -6.433 -7.582 1.00 86.69 76 VAL A O 1
ATOM 587 N N . PRO A 1 77 ? -6.122 -7.244 -9.648 1.00 86.56 77 PRO A N 1
ATOM 588 C CA . PRO A 1 77 ? -7.335 -8.050 -9.673 1.00 86.56 77 PRO A CA 1
ATOM 589 C C . PRO A 1 77 ? -7.314 -9.153 -8.610 1.00 86.56 77 PRO A C 1
ATOM 591 O O . PRO A 1 77 ? -6.309 -9.850 -8.447 1.00 86.56 77 PRO A O 1
ATOM 594 N N . ASP A 1 78 ? -8.449 -9.359 -7.944 1.00 88.44 78 ASP A N 1
ATOM 595 C CA . ASP A 1 78 ? -8.624 -10.484 -7.024 1.00 88.44 78 ASP A CA 1
ATOM 596 C C . ASP A 1 78 ? -8.430 -11.828 -7.750 1.00 88.44 78 ASP A C 1
ATOM 598 O O . ASP A 1 78 ? -8.797 -11.989 -8.919 1.00 88.44 78 ASP A O 1
ATOM 602 N N . GLY A 1 79 ? -7.812 -12.788 -7.064 1.00 86.50 79 GLY A N 1
ATOM 603 C CA . GLY A 1 79 ? -7.404 -14.079 -7.621 1.00 86.50 79 GLY A CA 1
ATOM 604 C C . GLY A 1 79 ? -5.980 -14.115 -8.185 1.00 86.50 79 GLY A C 1
ATOM 605 O O . GLY A 1 79 ? -5.486 -15.199 -8.493 1.00 86.50 79 GLY A O 1
ATOM 606 N N . VAL A 1 80 ? -5.288 -12.974 -8.291 1.00 87.75 80 VAL A N 1
ATOM 607 C CA . VAL A 1 80 ? -3.851 -12.942 -8.614 1.00 87.75 80 VAL A CA 1
ATOM 608 C C . VAL A 1 80 ? -3.038 -13.249 -7.350 1.00 87.75 80 VAL A C 1
ATOM 610 O O . VAL A 1 80 ? -3.153 -12.497 -6.382 1.00 87.75 80 VAL A O 1
ATOM 613 N N . PRO A 1 81 ? -2.204 -14.305 -7.322 1.00 87.94 81 PRO A N 1
ATOM 614 C CA . PRO A 1 81 ? -1.324 -14.586 -6.189 1.00 87.94 81 PRO A CA 1
ATOM 615 C C . PRO A 1 81 ? -0.365 -13.429 -5.898 1.00 87.94 81 PRO A C 1
ATOM 617 O O . PRO A 1 81 ? 0.223 -12.853 -6.813 1.00 87.94 81 PRO A O 1
ATOM 620 N N . VAL A 1 82 ? -0.170 -13.107 -4.623 1.00 89.44 82 VAL A N 1
ATOM 621 C CA . VAL A 1 82 ? 0.697 -12.013 -4.167 1.00 89.44 82 VAL A CA 1
ATOM 622 C C . VAL A 1 82 ? 1.864 -12.593 -3.381 1.00 89.44 82 VAL A C 1
ATOM 624 O O . VAL A 1 82 ? 1.665 -13.411 -2.487 1.00 89.44 82 VAL A O 1
ATOM 627 N N . LEU A 1 83 ? 3.083 -12.151 -3.682 1.00 88.44 83 LEU A N 1
ATOM 628 C CA . LEU A 1 83 ? 4.292 -12.514 -2.950 1.00 88.44 83 LEU A CA 1
ATOM 629 C C . LEU A 1 83 ? 4.931 -11.263 -2.338 1.00 88.44 83 LEU A C 1
ATOM 631 O O . LEU A 1 83 ? 5.445 -10.405 -3.052 1.00 88.44 83 LEU A O 1
ATOM 635 N N . LEU A 1 84 ? 4.938 -11.183 -1.010 1.00 87.62 84 LEU A N 1
ATOM 636 C CA . LEU A 1 84 ? 5.596 -10.116 -0.259 1.00 87.62 84 LEU A CA 1
ATOM 637 C C . LEU A 1 84 ? 7.012 -10.536 0.138 1.00 87.62 84 LEU A C 1
ATOM 639 O O . LEU A 1 84 ? 7.188 -11.427 0.966 1.00 87.62 84 LEU A O 1
ATOM 643 N N . VAL A 1 85 ? 8.025 -9.873 -0.408 1.00 84.81 85 VAL A N 1
ATOM 644 C CA . VAL A 1 85 ? 9.445 -10.161 -0.177 1.00 84.81 85 VAL A CA 1
ATOM 645 C C . VAL A 1 85 ? 10.022 -9.166 0.827 1.00 84.81 85 VAL A C 1
ATOM 647 O O . VAL A 1 85 ? 10.127 -7.974 0.543 1.00 84.81 85 VAL A O 1
ATOM 650 N N . HIS A 1 86 ? 10.333 -9.646 2.035 1.00 82.62 86 HIS A N 1
ATOM 651 C CA . HIS A 1 86 ? 10.849 -8.879 3.187 1.00 82.62 86 HIS A CA 1
ATOM 652 C C . HIS A 1 86 ? 9.968 -7.717 3.691 1.00 82.62 86 HIS A C 1
ATOM 654 O O . HIS A 1 86 ? 10.208 -7.176 4.766 1.00 82.62 86 HIS A O 1
ATOM 660 N N . VAL A 1 87 ? 8.865 -7.395 3.008 1.00 81.81 87 VAL A N 1
ATOM 661 C CA . VAL A 1 87 ? 7.941 -6.297 3.344 1.00 81.81 87 VAL A CA 1
ATOM 662 C C . VAL A 1 87 ? 7.490 -6.337 4.809 1.00 81.81 87 VAL A C 1
ATOM 664 O O . VAL A 1 87 ? 7.525 -5.322 5.507 1.00 81.81 87 VAL A O 1
ATOM 667 N N . LEU A 1 88 ? 7.110 -7.518 5.313 1.00 82.44 88 LEU A N 1
ATOM 668 C CA . LEU A 1 88 ? 6.616 -7.662 6.686 1.00 82.44 88 LEU A CA 1
ATOM 669 C C . LEU A 1 88 ? 7.698 -7.445 7.749 1.00 82.44 88 LEU A C 1
ATOM 671 O O . LEU A 1 88 ? 7.359 -7.150 8.896 1.00 82.44 88 LEU A O 1
ATOM 675 N N . GLU A 1 89 ? 8.981 -7.584 7.413 1.00 83.62 89 GLU A N 1
ATOM 676 C CA . GLU A 1 89 ? 10.082 -7.475 8.377 1.00 83.62 89 GLU A CA 1
ATOM 677 C C . GLU A 1 89 ? 10.160 -6.059 8.973 1.00 83.62 89 GLU A C 1
ATOM 679 O O . GLU A 1 89 ? 10.446 -5.908 10.160 1.00 83.62 89 GLU A O 1
ATOM 684 N N . THR A 1 90 ? 9.755 -5.045 8.204 1.00 81.56 90 THR A N 1
ATOM 685 C CA . THR A 1 90 ? 9.669 -3.635 8.628 1.00 81.56 90 THR A CA 1
ATOM 686 C C . THR A 1 90 ? 8.474 -3.298 9.524 1.00 81.56 90 THR A C 1
ATOM 688 O O . THR A 1 90 ? 8.409 -2.202 10.086 1.00 81.56 90 THR A O 1
ATOM 691 N N . LEU A 1 91 ? 7.508 -4.212 9.654 1.00 87.69 91 LEU A N 1
ATOM 692 C CA . LEU A 1 91 ? 6.242 -3.962 10.339 1.00 87.69 91 LEU A CA 1
ATOM 693 C C . LEU A 1 91 ? 6.242 -4.511 11.765 1.00 87.69 91 LEU A C 1
ATOM 695 O O . LEU A 1 91 ? 6.759 -5.597 12.037 1.00 87.69 91 LEU A O 1
ATOM 699 N N . SER A 1 92 ? 5.564 -3.789 12.661 1.00 90.44 92 SER A N 1
ATOM 700 C CA . SER A 1 92 ? 5.195 -4.294 13.986 1.00 90.44 92 SER A CA 1
ATOM 701 C C . SER A 1 92 ? 4.214 -5.465 13.876 1.00 90.44 92 SER A C 1
ATOM 703 O O . SER A 1 92 ? 3.487 -5.592 12.891 1.00 90.44 92 SER A O 1
ATOM 705 N N . GLU A 1 93 ? 4.135 -6.299 14.911 1.00 90.25 93 GLU A N 1
ATOM 706 C CA . GLU A 1 93 ? 3.221 -7.449 14.947 1.00 90.25 93 GLU A CA 1
ATOM 707 C C . GLU A 1 93 ? 1.753 -7.043 14.734 1.00 90.25 93 GLU A C 1
ATOM 709 O O . GLU A 1 93 ? 1.043 -7.660 13.938 1.00 90.25 93 GLU A O 1
ATOM 714 N N . ARG A 1 94 ? 1.332 -5.924 15.341 1.00 93.75 94 ARG A N 1
ATOM 715 C CA . ARG A 1 94 ? 0.011 -5.321 15.109 1.00 93.75 94 ARG A CA 1
ATOM 716 C C . ARG A 1 94 ? -0.212 -4.996 13.631 1.00 93.75 94 ARG A C 1
ATOM 718 O O . ARG A 1 94 ? -1.250 -5.358 13.084 1.00 93.75 94 ARG A O 1
ATOM 725 N N . ASN A 1 95 ? 0.732 -4.308 12.987 1.00 93.19 95 ASN A N 1
ATOM 726 C CA . ASN A 1 95 ? 0.572 -3.904 11.589 1.00 93.19 95 ASN A CA 1
ATOM 727 C C . ASN A 1 95 ? 0.621 -5.106 10.641 1.00 93.19 95 ASN A C 1
ATOM 729 O O . ASN A 1 95 ? -0.105 -5.108 9.655 1.00 93.19 95 ASN A O 1
ATOM 733 N N . ARG A 1 96 ? 1.390 -6.157 10.961 1.00 92.44 96 ARG A N 1
ATOM 734 C CA . ARG A 1 96 ? 1.365 -7.427 10.213 1.00 92.44 96 ARG A CA 1
ATOM 735 C C . ARG A 1 96 ? -0.016 -8.081 10.260 1.00 92.44 96 ARG A C 1
ATOM 737 O O . ARG A 1 96 ? -0.525 -8.482 9.218 1.00 92.44 96 ARG A O 1
ATOM 744 N N . ALA A 1 97 ? -0.629 -8.158 11.443 1.00 91.50 97 ALA A N 1
ATOM 745 C CA . ALA A 1 97 ? -1.964 -8.734 11.604 1.00 91.50 97 ALA A CA 1
ATOM 746 C C . ALA A 1 97 ? -3.034 -7.924 10.853 1.00 91.50 97 ALA A C 1
ATOM 748 O O . ALA A 1 97 ? -3.846 -8.500 10.134 1.00 91.50 97 ALA A O 1
ATOM 749 N N . LEU A 1 98 ? -2.995 -6.592 10.964 1.00 93.88 98 LEU A N 1
ATOM 750 C CA . LEU A 1 98 ? -3.907 -5.708 10.230 1.00 93.88 98 LEU A CA 1
ATOM 751 C C . LEU A 1 98 ? -3.723 -5.815 8.715 1.00 93.88 98 LEU A C 1
ATOM 753 O O . LEU A 1 98 ? -4.707 -5.811 7.983 1.00 93.88 98 LEU A O 1
ATOM 757 N N . LEU A 1 99 ? -2.480 -5.931 8.245 1.00 92.56 99 LEU A N 1
ATOM 758 C CA . LEU A 1 99 ? -2.198 -6.055 6.821 1.00 92.56 99 LEU A CA 1
ATOM 759 C C . LEU A 1 99 ? -2.714 -7.385 6.268 1.00 92.56 99 LEU A C 1
ATOM 761 O O . LEU A 1 99 ? -3.324 -7.393 5.206 1.00 92.56 99 LEU A O 1
ATOM 765 N N . ARG A 1 100 ? -2.544 -8.486 7.013 1.00 90.88 100 ARG A N 1
ATOM 766 C CA . ARG A 1 100 ? -3.128 -9.787 6.656 1.00 90.88 100 ARG A CA 1
ATOM 767 C C . ARG A 1 100 ? -4.65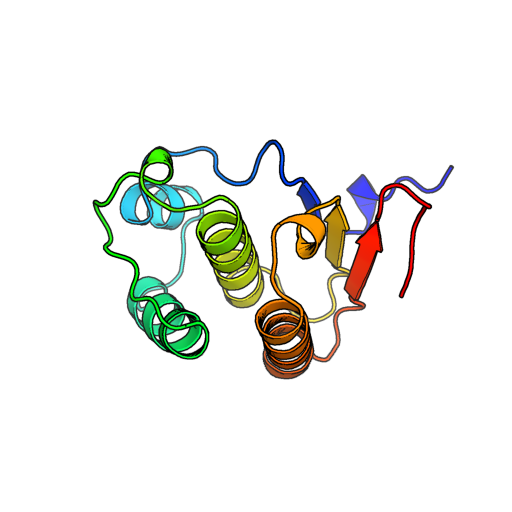1 -9.703 6.556 1.00 90.88 100 ARG A C 1
ATOM 769 O O . ARG A 1 100 ? -5.201 -10.109 5.544 1.00 90.88 100 ARG A O 1
ATOM 776 N N . GLN A 1 101 ? -5.307 -9.103 7.551 1.00 92.38 101 GLN A N 1
ATOM 777 C CA . GLN A 1 101 ? -6.759 -8.890 7.522 1.00 92.38 101 GLN A CA 1
ATOM 778 C C . GLN A 1 101 ? -7.201 -8.043 6.326 1.00 92.38 101 GLN A C 1
ATOM 780 O O . GLN A 1 101 ? -8.230 -8.333 5.730 1.00 92.38 101 GLN A O 1
ATOM 785 N N . ALA A 1 102 ? -6.438 -7.009 5.966 1.00 92.69 102 ALA A N 1
ATOM 786 C CA . ALA A 1 102 ? -6.733 -6.198 4.791 1.00 92.69 102 ALA A CA 1
ATOM 787 C C . ALA A 1 102 ? -6.581 -7.009 3.490 1.00 92.69 102 ALA A C 1
ATOM 789 O O . ALA A 1 102 ? -7.450 -6.923 2.632 1.00 92.69 102 ALA A O 1
ATOM 790 N N . PHE A 1 103 ? -5.547 -7.847 3.353 1.00 92.25 103 PHE A N 1
ATOM 791 C CA . PHE A 1 103 ? -5.435 -8.757 2.203 1.00 92.25 103 PHE A CA 1
ATOM 792 C C . PHE A 1 103 ? -6.634 -9.704 2.108 1.00 92.25 103 PHE A C 1
ATOM 794 O O . PHE A 1 103 ? -7.233 -9.796 1.043 1.00 92.25 103 PHE A O 1
ATOM 801 N N . ASP A 1 104 ? -7.032 -10.325 3.220 1.00 91.56 104 ASP A N 1
ATOM 802 C CA . ASP A 1 104 ? -8.189 -11.229 3.252 1.00 91.56 104 ASP A CA 1
ATOM 803 C C . ASP A 1 104 ? -9.516 -10.495 2.936 1.00 91.56 104 ASP A C 1
ATOM 805 O O . ASP A 1 104 ? -10.460 -11.101 2.437 1.00 91.56 104 ASP A O 1
ATOM 809 N N . GLU A 1 105 ? -9.607 -9.191 3.225 1.00 92.94 105 GLU A N 1
ATOM 810 C CA . GLU A 1 105 ? -10.785 -8.351 2.960 1.00 92.94 105 GLU A CA 1
ATOM 811 C C . GLU A 1 105 ? -10.857 -7.867 1.503 1.00 92.94 105 GLU A C 1
ATOM 813 O O . GLU A 1 105 ? -11.934 -7.879 0.904 1.00 92.94 105 GLU A O 1
ATOM 818 N N . PHE A 1 106 ? -9.733 -7.414 0.938 1.00 90.94 106 PHE A N 1
ATOM 819 C CA . PHE A 1 106 ? -9.691 -6.767 -0.379 1.00 90.94 106 PHE A CA 1
ATOM 820 C C . PHE A 1 106 ? -9.334 -7.715 -1.525 1.00 90.94 106 PHE A C 1
ATOM 822 O O . PHE A 1 106 ? -9.753 -7.469 -2.652 1.00 90.94 106 PHE A O 1
ATOM 829 N N . LEU A 1 107 ? -8.587 -8.783 -1.245 1.00 91.56 107 LEU A N 1
ATOM 830 C CA . LEU A 1 107 ? -8.171 -9.795 -2.216 1.00 91.56 107 LEU A CA 1
ATOM 831 C C . LEU A 1 107 ? -8.442 -11.218 -1.673 1.00 91.56 107 LEU A C 1
ATOM 833 O O . LEU A 1 107 ? -7.510 -12.010 -1.516 1.00 91.56 107 LEU A O 1
ATOM 837 N N . PRO A 1 108 ? -9.704 -11.559 -1.337 1.00 92.19 108 PRO A N 1
ATOM 838 C CA . PRO A 1 108 ? -10.049 -12.815 -0.665 1.00 92.19 108 PRO A CA 1
ATOM 839 C C . PRO A 1 108 ? -9.738 -14.074 -1.486 1.00 92.19 108 PRO A C 1
ATOM 841 O O . PRO A 1 108 ? -9.592 -15.155 -0.910 1.00 92.19 108 PRO A O 1
ATOM 844 N N . ALA A 1 109 ? -9.673 -13.973 -2.817 1.00 89.75 109 ALA A N 1
ATOM 845 C CA . ALA A 1 109 ? -9.342 -15.090 -3.696 1.00 89.75 109 ALA A CA 1
ATOM 846 C C . ALA A 1 109 ? -7.848 -15.151 -4.051 1.00 89.75 109 ALA A C 1
ATOM 848 O O . ALA A 1 109 ? -7.413 -16.145 -4.637 1.00 89.75 109 ALA A O 1
ATOM 849 N N . SER A 1 110 ? -7.060 -14.129 -3.707 1.00 89.06 110 SER A N 1
ATOM 850 C CA . SER A 1 110 ? -5.616 -14.087 -3.946 1.00 89.06 110 SER A CA 1
ATOM 851 C C . SER A 1 110 ? -4.827 -14.786 -2.836 1.00 89.06 110 SER A C 1
ATOM 853 O O . SER A 1 110 ? -4.819 -14.329 -1.692 1.00 89.06 110 SER A O 1
ATOM 855 N N . PRO A 1 111 ? -4.061 -15.846 -3.148 1.00 86.75 111 PRO A N 1
ATOM 856 C CA . PRO A 1 111 ? -3.108 -16.406 -2.199 1.00 86.75 111 PRO A CA 1
ATOM 857 C C . PRO A 1 111 ? -2.039 -15.373 -1.821 1.00 86.75 111 PRO A C 1
ATOM 859 O O . PRO A 1 111 ? -1.382 -14.817 -2.702 1.00 86.75 111 PRO A O 1
ATOM 862 N N . LEU A 1 112 ? -1.834 -15.150 -0.521 1.00 86.38 112 LEU A N 1
ATOM 863 C CA . LEU A 1 112 ? -0.758 -14.308 -0.002 1.00 86.38 112 LEU A CA 1
ATOM 864 C C . LEU A 1 112 ? 0.413 -15.178 0.461 1.00 86.38 112 LEU A C 1
ATOM 866 O O . LEU A 1 112 ? 0.304 -15.908 1.442 1.00 86.38 112 LEU A O 1
ATOM 870 N N . LEU A 1 113 ? 1.545 -15.058 -0.222 1.00 84.50 113 LEU A N 1
ATOM 871 C CA . LEU A 1 113 ? 2.815 -15.661 0.157 1.00 84.50 113 LEU A CA 1
ATOM 872 C C . LEU A 1 113 ? 3.749 -14.585 0.707 1.00 84.50 113 LEU A C 1
ATOM 874 O O . LEU A 1 113 ? 3.755 -13.440 0.254 1.00 84.50 113 LEU A O 1
ATOM 878 N N . VAL A 1 114 ? 4.581 -14.955 1.673 1.00 80.19 114 VAL A N 1
ATOM 879 C CA . VAL A 1 114 ? 5.576 -14.063 2.266 1.00 80.19 114 VAL A CA 1
ATOM 880 C C . VAL A 1 114 ? 6.940 -14.725 2.193 1.00 80.19 114 VAL A C 1
ATOM 882 O O . VAL A 1 114 ? 7.153 -15.779 2.786 1.00 80.19 114 VAL A O 1
ATOM 885 N N . LEU A 1 115 ? 7.887 -14.089 1.511 1.00 78.12 115 LEU A N 1
ATOM 886 C CA . LEU A 1 115 ? 9.291 -14.471 1.555 1.00 78.12 115 LEU A CA 1
ATOM 887 C C . LEU A 1 115 ? 9.974 -13.702 2.685 1.00 78.12 115 LEU A C 1
ATOM 889 O O . LEU A 1 115 ? 10.059 -12.473 2.657 1.00 78.12 115 LEU A O 1
ATOM 893 N N . ARG A 1 116 ? 10.435 -14.439 3.695 1.00 71.44 116 ARG A N 1
ATOM 894 C CA . ARG A 1 116 ? 11.285 -13.917 4.771 1.00 71.44 116 ARG A CA 1
ATOM 895 C C . ARG A 1 116 ? 12.729 -14.321 4.516 1.00 71.44 116 ARG A C 1
ATOM 897 O O . ARG A 1 116 ? 13.002 -15.181 3.681 1.00 71.44 116 ARG A O 1
ATOM 904 N N . THR A 1 117 ? 13.641 -13.778 5.313 1.00 65.19 117 THR A N 1
ATOM 905 C CA . THR A 1 117 ? 15.056 -14.195 5.325 1.00 65.19 117 THR A CA 1
ATOM 906 C C . THR A 1 117 ? 15.242 -15.719 5.487 1.00 65.19 117 THR A C 1
ATOM 908 O O . THR A 1 117 ? 16.216 -16.275 4.990 1.00 65.19 117 THR A O 1
ATOM 911 N N . GLU A 1 118 ? 14.284 -16.417 6.110 1.00 63.03 118 GLU A N 1
ATOM 912 C CA . GLU A 1 118 ? 14.292 -17.879 6.305 1.00 63.03 118 GLU A CA 1
ATOM 913 C C . GLU A 1 118 ? 13.672 -18.694 5.144 1.00 63.03 118 GLU A C 1
ATOM 915 O O . GLU A 1 118 ? 13.731 -19.923 5.160 1.00 63.03 118 GLU A O 1
ATOM 920 N N . GLY A 1 119 ? 13.093 -18.045 4.124 1.00 57.00 119 GLY A N 1
ATOM 921 C CA . GLY A 1 119 ? 12.411 -18.691 2.992 1.00 57.00 119 GLY A CA 1
ATOM 922 C C . GLY A 1 119 ? 10.910 -18.355 2.879 1.00 57.00 119 GLY A C 1
ATOM 923 O O . GLY A 1 119 ? 10.410 -17.504 3.622 1.00 57.00 119 GLY A O 1
ATOM 924 N N . PRO A 1 120 ? 10.187 -18.944 1.897 1.00 55.03 120 PRO A N 1
ATOM 925 C CA . PRO A 1 120 ? 8.784 -18.622 1.628 1.00 55.03 120 PRO A CA 1
ATOM 926 C C . PRO A 1 120 ? 7.836 -19.297 2.628 1.00 55.03 120 PRO A C 1
ATOM 928 O O . PRO A 1 120 ? 7.985 -20.480 2.943 1.00 55.03 120 PRO A O 1
ATOM 931 N N . HIS A 1 121 ? 6.844 -18.554 3.114 1.00 60.19 121 HIS A N 1
ATOM 932 C CA . HIS A 1 121 ? 5.792 -19.000 4.034 1.00 60.19 121 HIS A CA 1
ATOM 933 C C . HIS A 1 121 ? 4.412 -18.545 3.524 1.00 60.19 121 HIS A C 1
ATOM 935 O O . HIS A 1 121 ? 4.305 -17.467 2.937 1.00 60.19 121 HIS A O 1
ATOM 941 N N . ALA A 1 122 ? 3.373 -19.355 3.750 1.00 59.59 122 ALA A N 1
ATOM 942 C CA . ALA A 1 122 ? 1.964 -19.029 3.470 1.00 59.59 122 ALA A CA 1
ATOM 943 C C . ALA A 1 122 ? 1.250 -18.464 4.719 1.00 59.59 122 ALA A C 1
ATOM 945 O O . ALA A 1 122 ? 1.673 -18.839 5.835 1.00 59.59 122 ALA A O 1
#